Protein AF-A0A7G6SSB7-F1 (afdb_monomer_lite)

pLDDT: mean 79.82, std 16.62, range [35.84, 96.5]

Secondary structure (DSSP, 8-state):
-----------S---BHHHHHHHHHHHHHHHHTT----HHHHHHHHHHHHTSB--SHHHHHHHHHHHHHHHHHHTS-TT-HHHHHHHHHHHHHHHHHHHHHHHHH---HHHHHTSS-S--

Organism: NCBI:txid28104

Structure (mmCIF, N/CA/C/O backbone):
data_AF-A0A7G6SSB7-F1
#
_entry.id   AF-A0A7G6SSB7-F1
#
loop_
_atom_site.group_PDB
_atom_site.id
_atom_site.type_symbol
_atom_site.label_atom_id
_atom_site.label_alt_id
_atom_site.label_comp_id
_atom_site.label_asym_id
_atom_site.label_entity_id
_atom_site.label_seq_id
_atom_site.pdbx_PDB_ins_code
_atom_site.Cartn_x
_atom_site.Cartn_y
_atom_site.Cartn_z
_atom_site.occupancy
_atom_site.B_iso_or_equiv
_atom_site.auth_seq_id
_atom_site.auth_comp_id
_atom_site.auth_asym_id
_atom_site.auth_atom_id
_atom_site.pdbx_PDB_model_num
ATOM 1 N N . MET A 1 1 ? -39.109 -16.953 -23.449 1.00 41.75 1 MET A N 1
ATOM 2 C CA . MET A 1 1 ? -37.658 -17.078 -23.688 1.00 41.75 1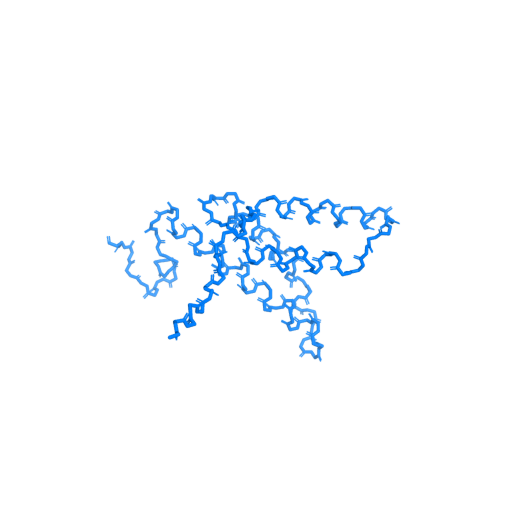 MET A CA 1
ATOM 3 C C . MET A 1 1 ? -36.981 -16.219 -22.644 1.00 41.75 1 MET A C 1
ATOM 5 O O . MET A 1 1 ? -37.026 -15.004 -22.761 1.00 41.75 1 MET A O 1
ATOM 9 N N . ASN A 1 2 ? -36.515 -16.849 -21.566 1.00 35.84 2 ASN A N 1
ATOM 10 C CA . ASN A 1 2 ? -35.733 -16.191 -20.526 1.00 35.84 2 ASN A CA 1
ATOM 11 C C . ASN A 1 2 ? -34.279 -16.209 -20.991 1.00 35.84 2 ASN A C 1
ATOM 13 O O . ASN A 1 2 ? -33.653 -17.264 -20.952 1.00 35.84 2 ASN A O 1
ATOM 17 N N . ASP A 1 3 ? -33.771 -15.068 -21.448 1.00 41.34 3 ASP A N 1
ATOM 18 C CA . ASP A 1 3 ? -32.330 -14.836 -21.488 1.00 41.34 3 ASP A CA 1
ATOM 19 C C . ASP A 1 3 ? -31.897 -14.517 -20.057 1.00 41.34 3 ASP A C 1
ATOM 21 O O . ASP A 1 3 ? -31.923 -13.374 -19.594 1.00 41.34 3 ASP A O 1
ATOM 25 N N . GLU A 1 4 ? -31.565 -15.573 -19.317 1.00 43.53 4 GLU A N 1
ATOM 26 C CA . GLU A 1 4 ? -30.730 -15.458 -18.133 1.00 43.53 4 GLU A CA 1
ATOM 27 C C . GLU A 1 4 ? -29.375 -14.919 -18.592 1.00 43.53 4 GLU A C 1
ATOM 29 O O . GLU A 1 4 ? -28.487 -15.660 -19.009 1.00 43.53 4 GLU A O 1
ATOM 34 N N . LEU A 1 5 ? -29.240 -13.593 -18.526 1.00 41.81 5 LEU A N 1
ATOM 35 C CA . LEU A 1 5 ? -27.965 -12.897 -18.444 1.00 41.81 5 LEU A CA 1
ATOM 36 C C . LEU A 1 5 ? -27.127 -13.607 -17.380 1.00 41.81 5 LEU A C 1
ATOM 38 O O . LEU A 1 5 ? -27.313 -13.393 -16.179 1.00 41.81 5 LEU A O 1
ATOM 42 N N . GLN A 1 6 ? -26.235 -14.482 -17.843 1.00 41.50 6 GLN A N 1
ATOM 43 C CA . GLN A 1 6 ? -25.199 -15.110 -17.046 1.00 41.50 6 GLN A CA 1
ATOM 44 C C . GLN A 1 6 ? -24.429 -13.992 -16.352 1.00 41.50 6 GLN A C 1
ATOM 46 O O . GLN A 1 6 ? -23.582 -13.321 -16.942 1.00 41.50 6 GLN A O 1
ATOM 51 N N . ARG A 1 7 ? -24.765 -13.762 -15.080 1.00 41.78 7 ARG A N 1
ATOM 52 C CA . ARG A 1 7 ? -23.935 -12.969 -14.184 1.00 41.78 7 ARG A CA 1
ATOM 53 C C . ARG A 1 7 ? -22.563 -13.638 -14.201 1.00 41.78 7 ARG A C 1
ATOM 55 O O . ARG A 1 7 ? -22.509 -14.837 -13.912 1.00 41.78 7 ARG A O 1
ATOM 62 N N . PRO A 1 8 ? -21.473 -12.927 -14.528 1.00 37.28 8 PRO A N 1
ATOM 63 C CA . PRO A 1 8 ? -20.150 -13.485 -14.332 1.00 37.28 8 PRO A CA 1
ATOM 64 C C . PRO A 1 8 ? -20.050 -13.867 -12.856 1.00 37.28 8 PRO A C 1
ATOM 66 O O . PRO A 1 8 ? -20.210 -13.029 -11.968 1.00 37.28 8 PRO A O 1
ATOM 69 N N . THR A 1 9 ? -19.886 -15.161 -12.595 1.00 41.22 9 THR A N 1
ATOM 70 C CA . THR A 1 9 ? -19.662 -15.700 -11.260 1.00 41.22 9 THR A CA 1
ATOM 71 C C . THR A 1 9 ? -18.380 -15.076 -10.728 1.00 41.22 9 THR A C 1
ATOM 73 O O . THR A 1 9 ? -17.276 -15.474 -11.101 1.00 41.22 9 THR A O 1
ATOM 76 N N . ALA A 1 10 ? -18.539 -14.053 -9.892 1.00 48.16 10 ALA A N 1
ATOM 77 C CA . ALA A 1 10 ? -17.491 -13.437 -9.102 1.00 48.16 10 ALA A CA 1
ATOM 78 C C . ALA A 1 10 ? -16.955 -14.472 -8.102 1.00 48.16 10 ALA A C 1
ATOM 80 O O . ALA A 1 10 ? -17.435 -14.576 -6.980 1.00 48.16 10 ALA A O 1
ATOM 81 N N . SER A 1 11 ? -16.020 -15.300 -8.559 1.00 39.69 11 SER A N 1
ATOM 82 C CA . SER A 1 11 ? -15.230 -16.224 -7.741 1.00 39.69 11 SER A CA 1
ATOM 83 C C . SER A 1 11 ? -14.039 -16.757 -8.550 1.00 39.69 11 SER A C 1
ATOM 85 O O . SER A 1 11 ? -13.742 -17.949 -8.543 1.00 39.69 11 SER A O 1
ATOM 87 N N . GLY A 1 12 ? -13.349 -15.888 -9.290 1.00 47.84 12 GLY A N 1
ATOM 88 C CA . GLY A 1 12 ? -11.929 -16.143 -9.513 1.00 47.84 12 GLY A CA 1
ATOM 89 C C . GLY A 1 12 ? -11.257 -15.881 -8.173 1.00 47.84 12 GLY A C 1
ATOM 90 O O . GLY A 1 12 ? -11.376 -14.759 -7.687 1.00 47.84 12 GLY A O 1
ATOM 91 N N . ASP A 1 13 ? -10.663 -16.898 -7.544 1.00 55.66 13 ASP A N 1
ATOM 92 C CA . ASP A 1 13 ? -10.024 -16.771 -6.229 1.00 55.66 13 ASP A CA 1
ATOM 93 C C . ASP A 1 13 ? -9.100 -15.549 -6.206 1.00 55.66 13 ASP A C 1
ATOM 95 O O . ASP A 1 13 ? -8.006 -15.550 -6.780 1.00 55.66 13 ASP A O 1
ATOM 99 N N . LEU A 1 14 ? -9.562 -14.469 -5.569 1.00 68.19 14 LEU A N 1
ATOM 100 C CA . LEU A 1 14 ? -8.779 -13.251 -5.443 1.00 68.19 14 LEU A CA 1
ATOM 101 C C . LEU A 1 14 ? -7.565 -13.580 -4.580 1.00 68.19 14 LEU A C 1
ATOM 103 O O . LEU A 1 14 ? -7.677 -13.885 -3.389 1.00 68.19 14 LEU A O 1
ATOM 107 N N . ARG A 1 15 ? -6.390 -13.536 -5.209 1.00 87.31 15 ARG A N 1
ATOM 108 C CA . ARG A 1 15 ? -5.112 -13.823 -4.562 1.00 87.31 15 ARG A CA 1
ATOM 109 C C . ARG A 1 15 ? -4.886 -12.865 -3.392 1.00 87.31 15 ARG A C 1
ATOM 111 O O . ARG A 1 15 ? -5.323 -11.716 -3.425 1.00 87.31 15 ARG A O 1
ATOM 118 N N . ARG A 1 16 ? -4.178 -13.331 -2.362 1.00 88.94 16 ARG A N 1
ATOM 119 C CA . ARG A 1 16 ? -3.764 -12.487 -1.230 1.00 88.94 16 ARG A CA 1
ATOM 120 C C . ARG A 1 16 ? -2.703 -11.485 -1.666 1.00 88.94 16 ARG A C 1
ATOM 122 O O . ARG A 1 16 ? -1.771 -11.866 -2.378 1.00 88.94 16 ARG A O 1
ATOM 129 N N . ALA A 1 17 ? -2.802 -10.252 -1.174 1.00 89.94 17 ALA A N 1
ATOM 130 C CA . ALA A 1 17 ? -1.837 -9.189 -1.452 1.00 89.94 17 ALA A CA 1
ATOM 131 C C . ALA A 1 17 ? -0.396 -9.606 -1.139 1.00 89.94 17 ALA A C 1
ATOM 133 O O . ALA A 1 17 ? 0.513 -9.400 -1.939 1.00 89.94 17 ALA A O 1
ATOM 134 N N . THR A 1 18 ? -0.202 -10.269 -0.000 1.00 91.50 18 THR A N 1
ATOM 135 C CA . THR A 1 18 ? 1.090 -10.823 0.430 1.00 91.50 18 THR A CA 1
ATOM 136 C C . THR A 1 18 ? 1.729 -11.754 -0.600 1.00 91.50 18 THR A C 1
ATOM 138 O O . THR A 1 18 ? 2.910 -11.602 -0.905 1.00 91.50 18 THR A O 1
ATOM 141 N N . SER A 1 19 ? 0.960 -12.682 -1.175 1.00 91.56 19 SER A N 1
ATOM 142 C CA . SER A 1 19 ? 1.455 -13.612 -2.199 1.00 91.56 19 SER A CA 1
ATOM 143 C C . SER A 1 19 ? 1.889 -12.872 -3.466 1.00 91.56 19 SER A C 1
ATOM 145 O O . SER A 1 19 ? 2.978 -13.120 -3.981 1.00 91.56 19 SER A O 1
ATOM 147 N N . VAL A 1 20 ? 1.074 -11.924 -3.936 1.00 91.44 20 VAL A N 1
ATOM 148 C CA . VAL A 1 20 ? 1.389 -11.145 -5.142 1.00 91.44 20 VAL A CA 1
ATOM 149 C C . VAL A 1 20 ? 2.616 -10.255 -4.915 1.00 91.44 20 VAL A C 1
ATOM 151 O O . VAL A 1 20 ? 3.504 -10.191 -5.763 1.00 91.44 20 VAL A O 1
ATOM 154 N N . ALA A 1 21 ? 2.721 -9.618 -3.747 1.00 90.06 21 ALA A N 1
ATOM 155 C CA . ALA A 1 21 ? 3.865 -8.781 -3.399 1.00 90.06 21 ALA A CA 1
ATOM 156 C C . ALA A 1 21 ? 5.171 -9.584 -3.288 1.00 90.06 21 ALA A C 1
ATOM 158 O O . ALA A 1 21 ? 6.223 -9.096 -3.697 1.00 90.06 21 ALA A O 1
ATOM 159 N N . GLN A 1 22 ? 5.124 -10.821 -2.785 1.00 91.56 22 GLN A N 1
ATOM 160 C CA . GLN A 1 22 ? 6.290 -11.710 -2.750 1.00 91.56 22 GLN A CA 1
ATOM 161 C C . GLN A 1 22 ? 6.748 -12.117 -4.154 1.00 91.56 22 GLN A C 1
ATOM 163 O O . GLN A 1 22 ? 7.948 -12.095 -4.436 1.00 91.56 22 GLN A O 1
ATOM 168 N N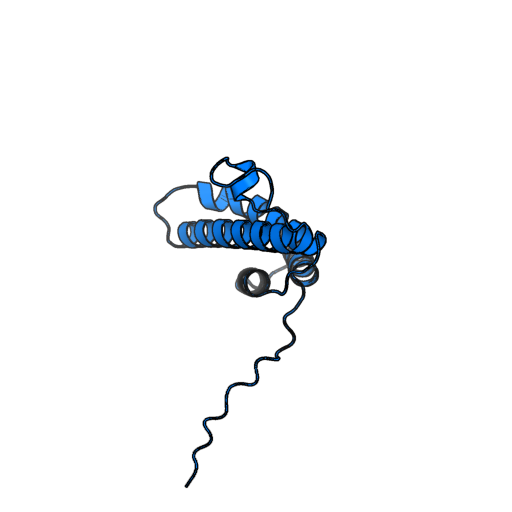 . GLU A 1 23 ? 5.815 -12.444 -5.051 1.00 90.56 23 GLU A N 1
ATOM 169 C CA . GLU A 1 23 ? 6.136 -12.716 -6.458 1.00 90.56 23 GLU A CA 1
ATOM 170 C C . GLU A 1 23 ? 6.763 -11.504 -7.135 1.00 90.56 23 GLU A C 1
ATOM 172 O O . GLU A 1 23 ? 7.792 -11.621 -7.798 1.00 90.56 23 GLU A O 1
ATOM 177 N N . MET A 1 24 ? 6.193 -10.324 -6.906 1.00 87.62 24 MET A N 1
ATOM 178 C CA . MET A 1 24 ? 6.726 -9.075 -7.429 1.00 87.62 24 MET A CA 1
ATOM 179 C C . MET A 1 24 ? 8.124 -8.775 -6.878 1.00 87.62 24 MET A C 1
ATOM 181 O O . MET A 1 24 ? 9.020 -8.447 -7.651 1.00 87.62 24 MET A O 1
ATOM 185 N N . ALA A 1 25 ? 8.360 -8.963 -5.577 1.00 87.31 25 ALA A N 1
ATOM 186 C CA . ALA A 1 25 ? 9.686 -8.816 -4.980 1.00 87.31 25 ALA A CA 1
ATOM 187 C C . ALA A 1 25 ? 10.704 -9.791 -5.597 1.00 87.31 25 ALA A C 1
ATOM 189 O O . ALA A 1 25 ? 11.846 -9.412 -5.864 1.00 87.31 25 ALA A O 1
ATOM 190 N N . SER A 1 26 ? 10.284 -11.029 -5.870 1.00 86.50 26 SER A N 1
ATOM 191 C CA . SER A 1 26 ? 11.106 -12.028 -6.558 1.00 86.50 26 SER A CA 1
ATOM 192 C C . SER A 1 26 ? 11.446 -11.593 -7.987 1.00 86.50 26 SER A C 1
ATOM 194 O O . SER A 1 26 ? 12.616 -11.599 -8.371 1.00 86.50 26 SER A O 1
ATOM 196 N N . ALA A 1 27 ? 10.455 -11.127 -8.752 1.00 85.44 27 ALA A N 1
ATOM 197 C CA . ALA A 1 27 ? 10.643 -10.642 -10.117 1.00 85.44 27 ALA A CA 1
ATOM 198 C C . ALA A 1 27 ? 11.579 -9.422 -10.176 1.00 85.44 27 ALA A C 1
ATOM 200 O O . ALA A 1 27 ? 12.506 -9.393 -10.986 1.00 85.44 27 ALA A O 1
ATOM 201 N N . VAL A 1 28 ? 11.405 -8.447 -9.276 1.00 83.44 28 VAL A N 1
ATOM 202 C CA . VAL A 1 28 ? 12.299 -7.282 -9.163 1.00 83.44 28 VAL A CA 1
ATOM 203 C C . VAL A 1 28 ? 13.727 -7.720 -8.834 1.00 83.44 28 VAL A C 1
ATOM 205 O O . VAL A 1 28 ? 14.679 -7.246 -9.456 1.00 83.44 28 VAL A O 1
ATOM 208 N N . ARG A 1 29 ? 13.895 -8.665 -7.900 1.00 83.38 29 ARG A N 1
ATOM 209 C CA . ARG A 1 29 ? 15.215 -9.195 -7.538 1.00 83.38 29 ARG A CA 1
ATOM 210 C C . ARG A 1 29 ? 15.884 -9.900 -8.716 1.00 83.38 29 ARG A C 1
ATOM 212 O O . ARG A 1 29 ? 17.061 -9.656 -8.960 1.00 83.38 29 ARG A O 1
ATOM 219 N N . LEU A 1 30 ? 15.157 -10.724 -9.465 1.00 82.62 30 LEU A N 1
ATOM 220 C CA . LEU A 1 30 ? 15.686 -11.382 -10.663 1.00 82.62 30 LEU A CA 1
ATOM 221 C C . LEU A 1 30 ? 16.128 -10.362 -11.719 1.00 82.62 30 LEU A C 1
ATOM 223 O O . LEU A 1 30 ? 17.230 -10.485 -12.251 1.00 82.62 30 LEU A O 1
ATOM 227 N N . ASN A 1 31 ? 15.329 -9.318 -11.952 1.00 77.88 31 ASN A N 1
ATOM 228 C CA . ASN A 1 31 ? 15.698 -8.239 -12.867 1.00 77.88 31 ASN A CA 1
ATOM 229 C C . ASN A 1 31 ? 16.984 -7.520 -12.422 1.00 77.88 31 ASN A C 1
ATOM 231 O O . ASN A 1 31 ? 17.881 -7.285 -13.226 1.00 77.88 31 ASN A O 1
ATOM 235 N N . SER A 1 32 ? 17.127 -7.241 -11.119 1.00 78.56 32 SER A N 1
ATOM 236 C CA . SER A 1 32 ? 18.337 -6.607 -10.568 1.00 78.56 32 SER A CA 1
ATOM 237 C C . SER A 1 32 ? 19.607 -7.453 -10.728 1.00 78.56 32 SER A C 1
ATOM 239 O O . SER A 1 32 ? 20.711 -6.917 -10.736 1.00 78.56 32 SER A O 1
ATOM 241 N N . LEU A 1 33 ? 19.452 -8.771 -10.886 1.00 84.06 33 LEU A N 1
ATOM 242 C CA . LEU A 1 33 ? 20.539 -9.717 -11.139 1.00 84.06 33 LEU A CA 1
ATOM 243 C C . LEU A 1 33 ? 20.840 -9.887 -12.640 1.00 84.06 33 LEU A C 1
ATOM 245 O O . LEU A 1 33 ? 21.647 -10.738 -13.005 1.00 84.06 33 LEU A O 1
ATOM 249 N N . GLY A 1 34 ? 20.198 -9.103 -13.514 1.00 74.88 34 GLY A N 1
ATOM 250 C CA . GLY A 1 34 ? 20.388 -9.164 -14.963 1.00 74.88 34 GLY A CA 1
ATOM 251 C C . GLY A 1 34 ? 19.639 -10.309 -15.648 1.00 74.88 34 GLY A C 1
ATOM 252 O O . GLY A 1 34 ? 19.885 -10.576 -16.824 1.00 74.88 34 GLY A O 1
ATOM 253 N N . ALA A 1 35 ? 18.730 -10.995 -14.945 1.00 76.75 35 ALA A N 1
ATOM 254 C CA . ALA A 1 35 ? 17.869 -11.986 -15.575 1.00 76.75 35 ALA A CA 1
ATOM 255 C C . ALA A 1 35 ? 16.781 -11.277 -16.403 1.00 76.75 35 ALA A C 1
ATOM 257 O O . ALA A 1 35 ? 16.164 -10.328 -15.907 1.00 76.75 35 ALA A O 1
ATOM 258 N N . PRO A 1 36 ? 16.499 -11.729 -17.639 1.00 66.88 36 PRO A N 1
ATOM 259 C CA . PRO A 1 36 ? 15.472 -11.121 -18.468 1.00 66.88 36 PRO A CA 1
ATOM 260 C C . PRO A 1 36 ? 14.108 -11.310 -17.804 1.00 66.88 36 PRO A C 1
ATOM 262 O O . PRO A 1 36 ? 13.566 -12.414 -17.745 1.00 66.88 36 PRO A O 1
ATOM 265 N N . THR A 1 37 ? 13.543 -10.218 -17.305 1.00 62.81 37 THR A N 1
ATOM 266 C CA . THR A 1 37 ? 12.136 -10.166 -16.919 1.00 62.81 37 THR A CA 1
ATOM 267 C C . THR A 1 37 ? 11.335 -9.665 -18.112 1.00 62.81 37 THR A C 1
ATOM 269 O O . THR A 1 37 ? 11.727 -8.713 -18.785 1.00 62.81 37 THR A O 1
ATOM 272 N N . GLN A 1 38 ? 10.218 -10.328 -18.421 1.00 66.25 38 GLN A N 1
ATOM 273 C CA . GLN A 1 38 ? 9.293 -9.813 -19.432 1.00 66.25 38 GLN A CA 1
ATOM 274 C C . GLN A 1 38 ? 8.765 -8.462 -18.928 1.00 66.25 38 GLN A C 1
ATOM 276 O O . GLN A 1 38 ? 8.188 -8.419 -17.843 1.00 66.25 38 GLN A O 1
ATOM 281 N N . GLY A 1 39 ? 8.974 -7.376 -19.682 1.00 62.09 39 GLY A N 1
ATOM 282 C CA . GLY A 1 39 ? 8.661 -6.006 -19.238 1.00 62.09 39 GLY A CA 1
ATOM 283 C C . GLY A 1 39 ? 7.224 -5.831 -18.727 1.00 62.09 39 GLY A C 1
ATOM 284 O O . GLY A 1 39 ? 7.001 -5.172 -17.715 1.00 62.09 39 GLY A O 1
ATOM 285 N N . ASP A 1 40 ? 6.265 -6.535 -19.332 1.00 76.69 40 ASP A N 1
ATOM 286 C CA . ASP A 1 40 ? 4.847 -6.483 -18.948 1.00 76.69 40 ASP A CA 1
ATOM 287 C C . ASP A 1 40 ? 4.512 -7.284 -17.677 1.00 76.69 40 ASP A C 1
ATOM 289 O O . ASP A 1 40 ? 3.409 -7.176 -17.139 1.00 76.69 40 ASP A O 1
ATOM 293 N N . HIS A 1 41 ? 5.421 -8.133 -17.189 1.00 81.56 41 HIS A N 1
ATOM 294 C CA . HIS A 1 41 ? 5.150 -9.024 -16.061 1.00 81.56 41 HIS A CA 1
ATOM 295 C C . HIS A 1 41 ? 5.019 -8.262 -14.740 1.00 81.56 41 HIS A C 1
ATOM 297 O O . HIS A 1 41 ? 4.081 -8.508 -13.984 1.00 81.56 41 HIS A O 1
ATOM 303 N N . LEU A 1 42 ? 5.910 -7.297 -14.488 1.00 80.94 42 LEU A N 1
ATOM 304 C CA . LEU A 1 42 ? 5.841 -6.459 -13.287 1.00 80.94 42 LEU A CA 1
ATOM 305 C C . LEU A 1 42 ? 4.568 -5.610 -13.269 1.00 80.94 42 LEU A C 1
ATOM 307 O O . LEU A 1 42 ? 3.928 -5.496 -12.227 1.00 80.94 42 LEU A O 1
ATOM 311 N 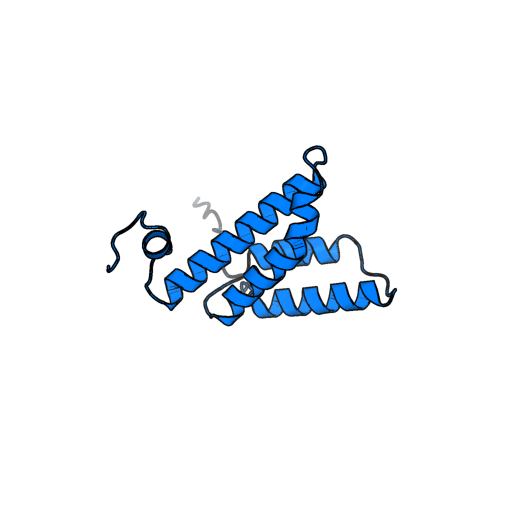N . LEU A 1 43 ? 4.151 -5.090 -14.427 1.00 82.56 43 LEU A N 1
ATOM 312 C CA . LEU A 1 43 ? 2.904 -4.339 -14.547 1.00 82.56 43 LEU A CA 1
ATOM 313 C C . LEU A 1 43 ? 1.683 -5.223 -14.254 1.00 82.56 43 LEU A C 1
ATOM 315 O O . LEU A 1 43 ? 0.799 -4.823 -13.502 1.00 82.56 43 LEU A O 1
ATOM 319 N N . LYS A 1 44 ? 1.651 -6.457 -14.776 1.00 87.06 44 LYS A N 1
ATOM 320 C CA . LYS A 1 44 ? 0.586 -7.429 -14.468 1.00 87.06 44 LYS A CA 1
ATOM 321 C C . LYS A 1 44 ? 0.533 -7.776 -12.980 1.00 87.06 44 LYS A C 1
ATOM 323 O O . LYS A 1 44 ? -0.559 -7.876 -12.425 1.00 87.06 44 LYS A O 1
ATOM 328 N N . LEU A 1 45 ? 1.687 -7.939 -12.331 1.00 88.88 45 LEU A N 1
ATOM 329 C CA . LEU A 1 45 ? 1.756 -8.183 -10.889 1.00 88.88 45 LEU A CA 1
ATOM 330 C C . LEU A 1 45 ? 1.280 -6.972 -10.083 1.00 88.88 45 LEU A C 1
ATOM 332 O O . LEU A 1 45 ? 0.551 -7.154 -9.115 1.00 88.88 45 LEU A O 1
ATOM 336 N N . LEU A 1 46 ? 1.609 -5.750 -10.508 1.00 87.31 46 LEU A N 1
ATOM 337 C CA . LEU A 1 46 ? 1.122 -4.529 -9.868 1.00 87.31 46 LEU A CA 1
ATOM 338 C C . LEU A 1 46 ? -0.404 -4.397 -9.977 1.00 87.31 46 LEU A C 1
ATOM 340 O O . LEU A 1 46 ? -1.071 -4.173 -8.969 1.00 87.31 46 LEU A O 1
ATOM 344 N N . VAL A 1 47 ? -0.976 -4.621 -11.164 1.00 89.06 47 VAL A N 1
ATOM 345 C CA . VAL A 1 47 ? -2.438 -4.643 -11.362 1.00 89.06 47 VAL A CA 1
ATOM 346 C C . VAL A 1 47 ? -3.084 -5.740 -10.512 1.00 89.06 47 VAL A C 1
ATOM 348 O O . VAL A 1 47 ? -4.091 -5.504 -9.844 1.00 89.06 47 VAL A O 1
ATOM 351 N N . SER A 1 48 ? -2.479 -6.931 -10.475 1.00 90.12 48 SER A N 1
ATOM 352 C CA . SER A 1 48 ? -2.955 -8.031 -9.634 1.00 90.12 48 SER A CA 1
ATOM 353 C C . SER A 1 48 ? -2.868 -7.708 -8.142 1.00 90.12 48 SER A C 1
ATOM 355 O O . SER A 1 48 ? -3.693 -8.208 -7.382 1.00 90.12 48 SER A O 1
ATOM 357 N N . LEU A 1 49 ? -1.882 -6.917 -7.712 1.00 91.81 49 LEU A N 1
ATOM 358 C CA . LEU A 1 49 ? -1.735 -6.497 -6.324 1.00 91.81 49 LEU A CA 1
ATOM 359 C C . LEU A 1 49 ? -2.830 -5.494 -5.960 1.00 91.81 49 LEU A C 1
ATOM 361 O O . LEU A 1 49 ? -3.478 -5.661 -4.933 1.00 91.81 49 LEU A O 1
ATOM 365 N N . ILE A 1 50 ? -3.096 -4.507 -6.816 1.00 89.88 50 ILE A N 1
ATOM 366 C CA . ILE A 1 50 ? -4.169 -3.524 -6.600 1.00 89.88 50 ILE A CA 1
ATOM 367 C C . ILE A 1 50 ? -5.530 -4.227 -6.456 1.00 89.88 50 ILE A C 1
ATOM 369 O O . ILE A 1 50 ? -6.296 -3.908 -5.549 1.00 89.88 50 ILE A O 1
ATOM 373 N N . GLY A 1 51 ? -5.795 -5.243 -7.285 1.00 89.06 51 GLY A N 1
ATOM 374 C CA . GLY A 1 51 ? -7.021 -6.049 -7.228 1.00 89.06 51 GLY A CA 1
ATOM 375 C C . GLY A 1 51 ? -7.036 -7.174 -6.183 1.00 89.06 51 GLY A C 1
ATOM 376 O O . GLY A 1 51 ? -7.975 -7.965 -6.164 1.00 89.06 51 GLY A O 1
ATOM 377 N N . SER A 1 52 ? -6.003 -7.308 -5.348 1.00 91.50 52 SER A N 1
ATOM 378 C CA . SER A 1 52 ? -5.862 -8.448 -4.432 1.00 91.50 52 SER A CA 1
ATOM 379 C C . SER A 1 52 ? -6.727 -8.329 -3.173 1.00 91.50 52 SER A C 1
ATOM 381 O O . SER A 1 52 ? -7.065 -7.234 -2.715 1.00 91.50 52 SER A O 1
ATOM 383 N N . ARG A 1 53 ? -7.051 -9.479 -2.570 1.00 89.31 53 ARG A N 1
ATOM 384 C CA . ARG A 1 53 ? -7.760 -9.561 -1.286 1.00 89.31 53 ARG A CA 1
ATOM 385 C C . ARG A 1 53 ? -6.841 -9.115 -0.146 1.00 89.31 53 ARG A C 1
ATOM 387 O O . ARG A 1 53 ? -5.683 -9.540 -0.083 1.00 89.31 53 ARG A O 1
ATOM 394 N N . SER A 1 54 ? -7.380 -8.326 0.783 1.00 88.56 54 SER A N 1
ATOM 395 C CA . SER A 1 54 ? -6.647 -7.792 1.931 1.00 88.56 54 SER A CA 1
ATOM 396 C C . SER A 1 54 ? -7.466 -7.873 3.211 1.00 88.56 54 SER A C 1
ATOM 398 O O . SER A 1 54 ? -8.512 -7.252 3.348 1.00 88.56 54 SER A O 1
ATOM 400 N N . GLU A 1 55 ? -7.007 -8.693 4.149 1.00 90.25 55 GLU A N 1
ATOM 401 C CA . GLU A 1 55 ? -7.747 -8.936 5.400 1.00 90.25 55 GLU A CA 1
ATOM 402 C C . GLU A 1 55 ? -6.827 -9.120 6.598 1.00 90.25 55 GLU A C 1
ATOM 404 O O . GLU A 1 55 ? -7.281 -9.372 7.709 1.00 90.25 55 GLU A O 1
ATOM 409 N N . THR A 1 56 ? -5.516 -9.073 6.371 1.00 92.81 56 THR A N 1
ATOM 410 C CA . THR A 1 56 ? -4.531 -9.225 7.436 1.00 92.81 56 THR A CA 1
ATOM 411 C C . THR A 1 56 ? -3.596 -8.031 7.485 1.00 92.81 56 THR A C 1
ATOM 413 O O . THR A 1 56 ? -3.374 -7.381 6.458 1.00 92.81 56 THR A O 1
ATOM 416 N N . PRO A 1 57 ? -2.963 -7.784 8.645 1.00 93.69 57 PRO A N 1
ATOM 417 C CA . PRO A 1 57 ? -1.938 -6.751 8.755 1.00 93.69 57 PRO A CA 1
ATOM 418 C C . PRO A 1 57 ? -0.782 -6.965 7.768 1.00 93.69 57 PRO A C 1
ATOM 420 O O . PRO A 1 57 ? -0.176 -6.006 7.303 1.00 93.69 57 PRO A O 1
ATOM 423 N N . ALA A 1 58 ? -0.499 -8.220 7.403 1.00 92.44 58 ALA A N 1
ATOM 424 C CA . ALA A 1 58 ? 0.521 -8.548 6.415 1.00 92.44 58 ALA A CA 1
ATOM 425 C C . ALA A 1 58 ? 0.148 -8.072 4.998 1.00 92.44 58 ALA A C 1
ATOM 427 O O . ALA A 1 58 ? 1.028 -7.650 4.253 1.00 92.44 58 ALA A O 1
ATOM 428 N N . ASP A 1 59 ? -1.138 -8.091 4.629 1.00 92.62 59 ASP A N 1
ATOM 429 C CA . ASP A 1 59 ? -1.600 -7.566 3.336 1.00 92.62 59 ASP A CA 1
ATOM 430 C C . ASP A 1 59 ? -1.494 -6.039 3.294 1.00 92.62 59 ASP A C 1
ATOM 432 O O . ASP A 1 59 ? -0.998 -5.485 2.316 1.00 92.62 59 ASP A O 1
ATOM 436 N N . ALA A 1 60 ? -1.866 -5.365 4.387 1.00 93.88 60 ALA A N 1
ATOM 437 C CA . ALA A 1 60 ? -1.661 -3.925 4.526 1.00 93.88 60 ALA A CA 1
ATOM 438 C C . ALA A 1 60 ? -0.171 -3.558 4.418 1.00 93.88 60 ALA A C 1
ATOM 440 O O . ALA A 1 60 ? 0.197 -2.630 3.701 1.00 93.88 60 ALA 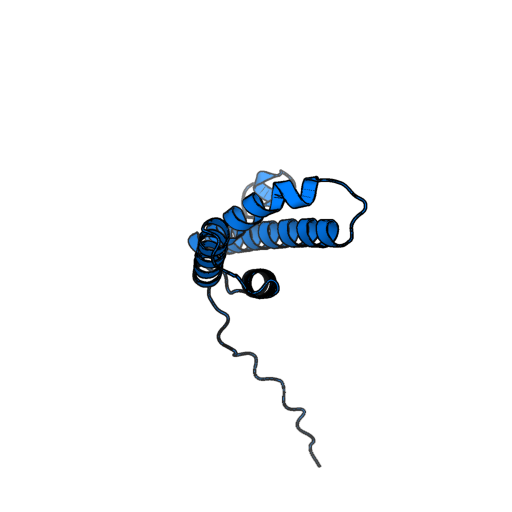A O 1
ATOM 441 N N . LEU A 1 61 ? 0.707 -4.329 5.067 1.00 94.44 61 LEU A N 1
ATOM 442 C CA . LEU A 1 61 ? 2.152 -4.136 4.957 1.00 94.44 61 LEU A CA 1
ATOM 443 C C . LEU A 1 61 ? 2.654 -4.345 3.521 1.00 94.44 61 LEU A C 1
ATOM 445 O O . LEU A 1 61 ? 3.516 -3.596 3.066 1.00 94.44 61 LEU A O 1
ATOM 449 N N . ALA A 1 62 ? 2.120 -5.335 2.801 1.00 93.56 62 ALA A N 1
ATOM 450 C CA . ALA A 1 62 ? 2.474 -5.597 1.409 1.00 93.56 62 ALA A CA 1
ATOM 451 C C . ALA A 1 62 ? 2.132 -4.407 0.495 1.00 93.56 62 ALA A C 1
ATOM 453 O O . ALA A 1 62 ? 2.958 -4.007 -0.334 1.00 93.56 62 ALA A O 1
ATOM 454 N N . PHE A 1 63 ? 0.958 -3.799 0.682 1.00 95.31 63 PHE A N 1
ATOM 455 C CA . PHE A 1 63 ? 0.572 -2.583 -0.031 1.00 95.31 63 PHE A CA 1
ATOM 456 C C . PHE A 1 63 ? 1.473 -1.398 0.320 1.00 95.31 63 PHE A C 1
ATOM 458 O O . PHE A 1 63 ? 2.051 -0.792 -0.583 1.00 95.31 63 PHE A O 1
ATOM 465 N N . ALA A 1 64 ? 1.675 -1.122 1.611 1.00 95.12 64 ALA A N 1
ATOM 466 C CA . ALA A 1 64 ? 2.500 -0.010 2.078 1.00 95.12 64 ALA A CA 1
ATOM 467 C C . ALA A 1 64 ? 3.958 -0.112 1.600 1.00 95.12 64 ALA A C 1
ATOM 469 O O . ALA A 1 64 ? 4.543 0.870 1.138 1.00 95.12 64 ALA A O 1
ATOM 470 N N . ALA A 1 65 ? 4.553 -1.307 1.680 1.00 94.06 65 ALA A N 1
ATOM 471 C CA . ALA A 1 65 ? 5.914 -1.554 1.215 1.00 94.06 65 ALA A CA 1
ATOM 472 C C . ALA A 1 65 ? 6.039 -1.324 -0.297 1.00 94.06 65 ALA A C 1
ATOM 474 O O . ALA A 1 65 ?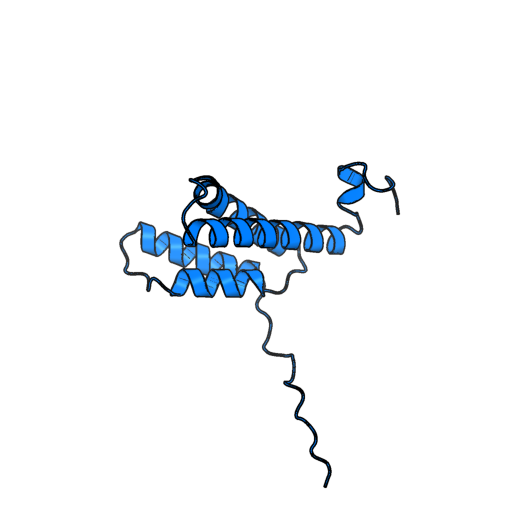 6.989 -0.683 -0.742 1.00 94.06 65 ALA A O 1
ATOM 475 N N . THR A 1 66 ? 5.054 -1.783 -1.074 1.00 91.81 66 THR A N 1
ATOM 476 C CA . THR A 1 66 ? 5.027 -1.565 -2.525 1.00 91.81 66 THR A CA 1
ATOM 477 C C . THR A 1 66 ? 4.865 -0.086 -2.868 1.00 91.81 66 THR A C 1
ATOM 479 O O . THR A 1 66 ? 5.624 0.436 -3.683 1.00 91.81 66 THR A O 1
ATOM 482 N N . ALA A 1 67 ? 3.932 0.611 -2.214 1.00 92.44 67 ALA A N 1
ATOM 483 C CA . ALA A 1 67 ? 3.722 2.045 -2.403 1.00 92.44 67 ALA A CA 1
ATOM 484 C C . ALA A 1 67 ? 5.014 2.827 -2.138 1.00 92.44 67 ALA A C 1
ATOM 486 O O . ALA A 1 67 ? 5.424 3.657 -2.946 1.00 92.44 67 ALA A O 1
ATOM 487 N N . ARG A 1 68 ? 5.718 2.495 -1.048 1.00 91.38 68 ARG A N 1
ATOM 488 C CA . ARG A 1 68 ? 7.009 3.101 -0.706 1.00 91.38 68 ARG A CA 1
ATOM 489 C C . ARG A 1 68 ? 8.064 2.896 -1.796 1.00 91.38 68 ARG A C 1
ATOM 491 O O . ARG A 1 68 ? 8.847 3.809 -2.042 1.00 91.38 68 ARG A O 1
ATOM 498 N N . THR A 1 69 ? 8.106 1.729 -2.437 1.00 87.75 69 THR A N 1
ATOM 499 C CA . THR A 1 69 ? 9.034 1.458 -3.547 1.00 87.75 69 THR A CA 1
ATOM 500 C C . THR A 1 69 ? 8.700 2.268 -4.798 1.00 87.75 69 THR A C 1
ATOM 502 O O . THR A 1 69 ? 9.615 2.694 -5.497 1.00 87.75 69 THR A O 1
ATOM 505 N N . LEU A 1 70 ? 7.416 2.502 -5.079 1.00 83.88 70 LEU A N 1
ATOM 506 C CA . LEU A 1 70 ? 6.968 3.280 -6.239 1.00 83.88 70 LEU A CA 1
ATOM 507 C C . LEU A 1 70 ? 7.063 4.798 -6.023 1.00 83.88 70 LEU A C 1
ATOM 509 O O . LEU A 1 70 ? 7.132 5.551 -6.991 1.00 83.88 70 LEU A O 1
ATOM 513 N N . LEU A 1 71 ? 7.115 5.249 -4.769 1.00 83.56 71 LEU A N 1
ATOM 514 C CA . LEU A 1 71 ? 7.098 6.663 -4.398 1.00 83.56 71 LEU A CA 1
ATOM 515 C C . LEU A 1 71 ? 8.173 7.520 -5.107 1.00 83.56 71 LEU A C 1
ATOM 517 O O . LEU A 1 71 ? 7.818 8.584 -5.610 1.00 83.56 71 LEU A O 1
ATOM 521 N N . PRO A 1 72 ? 9.450 7.096 -5.235 1.00 84.12 72 PRO A N 1
ATOM 522 C CA . PRO A 1 72 ? 10.450 7.880 -5.964 1.00 84.12 72 PRO A CA 1
ATOM 523 C C . PRO A 1 72 ? 10.124 8.054 -7.453 1.00 84.12 72 PRO A C 1
ATOM 525 O O . PRO A 1 72 ? 10.453 9.090 -8.016 1.00 84.12 72 PRO A O 1
ATOM 528 N N . LEU A 1 73 ? 9.467 7.067 -8.077 1.00 78.12 73 LEU A N 1
ATOM 529 C CA . LEU A 1 73 ? 9.030 7.145 -9.476 1.00 78.12 73 LEU A CA 1
ATOM 530 C C . LEU A 1 73 ? 7.844 8.100 -9.633 1.00 78.12 73 LEU A C 1
ATOM 532 O O . LEU A 1 73 ? 7.768 8.827 -10.614 1.00 78.12 73 LEU A O 1
ATOM 536 N N . ALA A 1 74 ? 6.939 8.129 -8.651 1.00 75.38 74 ALA A N 1
ATOM 537 C CA . ALA A 1 74 ? 5.815 9.061 -8.636 1.00 75.38 74 ALA A CA 1
ATOM 538 C C . ALA A 1 74 ? 6.264 10.530 -8.479 1.00 75.38 74 ALA A C 1
ATOM 540 O O . ALA A 1 74 ? 5.623 11.431 -9.009 1.00 75.38 74 ALA A O 1
ATOM 541 N N . PHE A 1 75 ? 7.376 10.782 -7.776 1.00 73.38 75 PHE A N 1
ATOM 542 C CA . PHE A 1 75 ? 7.907 12.134 -7.557 1.00 73.38 75 PHE A CA 1
ATOM 543 C C . PHE A 1 75 ? 8.834 12.658 -8.671 1.00 73.38 75 PHE A C 1
ATOM 545 O O . PHE A 1 75 ? 9.228 13.823 -8.608 1.00 73.38 75 PHE A O 1
ATOM 552 N N . ALA A 1 76 ? 9.215 11.841 -9.659 1.00 68.75 76 ALA A N 1
ATOM 553 C CA . ALA A 1 76 ? 10.341 12.148 -10.540 1.00 68.75 76 ALA A CA 1
ATOM 554 C C . ALA A 1 76 ? 10.126 13.282 -11.576 1.00 68.75 76 ALA A C 1
ATOM 556 O O . ALA A 1 76 ? 11.135 13.904 -11.895 1.00 68.75 76 ALA A O 1
ATOM 557 N N . SER A 1 77 ? 8.904 13.635 -12.030 1.00 52.38 77 SER A N 1
ATOM 558 C CA . SER A 1 77 ? 8.447 14.963 -12.536 1.00 52.38 77 SER A CA 1
ATOM 559 C C . SER A 1 77 ? 7.273 14.900 -13.559 1.00 52.38 77 SER A C 1
ATOM 561 O O . SER A 1 77 ? 7.493 14.731 -14.753 1.00 52.38 77 SER A O 1
ATOM 563 N N . VAL A 1 78 ? 6.059 15.262 -13.111 1.00 51.88 78 VAL A N 1
ATOM 564 C CA . VAL A 1 78 ? 4.879 15.982 -13.705 1.00 51.88 78 VAL A CA 1
ATOM 565 C C . VAL A 1 78 ? 4.485 15.902 -15.212 1.00 51.88 78 VAL A C 1
ATOM 567 O O . VAL A 1 78 ? 3.325 16.189 -15.516 1.00 51.88 78 VAL A O 1
ATOM 570 N N . ASN A 1 79 ? 5.313 15.488 -16.176 1.00 53.19 79 ASN A N 1
ATOM 571 C CA . ASN A 1 79 ? 4.984 15.595 -17.614 1.00 53.19 79 ASN A CA 1
ATOM 572 C C . ASN A 1 79 ? 4.851 14.277 -18.393 1.00 53.19 79 ASN A C 1
ATOM 574 O O . ASN A 1 79 ? 4.374 14.324 -19.527 1.00 53.19 79 ASN A O 1
ATOM 578 N N . ASP A 1 80 ? 5.158 13.120 -17.799 1.00 62.50 80 ASP A N 1
ATOM 579 C CA . ASP A 1 80 ? 5.057 11.825 -18.482 1.00 62.50 80 ASP A CA 1
ATOM 580 C C . ASP A 1 80 ? 3.870 10.971 -18.006 1.00 62.50 80 ASP A C 1
ATOM 582 O O . ASP A 1 80 ? 3.581 10.836 -16.815 1.00 62.50 80 ASP A O 1
ATOM 586 N N . ALA A 1 81 ? 3.174 10.341 -18.959 1.00 63.38 81 ALA A N 1
ATOM 587 C CA . ALA A 1 81 ? 2.014 9.484 -18.692 1.00 63.38 81 ALA A CA 1
ATOM 588 C C . ALA A 1 81 ? 2.348 8.285 -17.778 1.00 63.38 81 ALA A C 1
ATOM 590 O O . ALA A 1 81 ? 1.504 7.856 -16.991 1.00 63.38 81 ALA A O 1
ATOM 591 N N . GLY A 1 82 ? 3.585 7.776 -17.840 1.00 62.44 82 GLY A N 1
ATOM 592 C CA . GLY A 1 82 ? 4.053 6.684 -16.980 1.00 62.44 82 GLY A CA 1
ATOM 593 C C . GLY A 1 82 ? 4.159 7.069 -15.500 1.00 62.44 82 GLY A C 1
ATOM 594 O O . GLY A 1 82 ? 3.887 6.246 -14.629 1.00 62.44 82 GLY A O 1
ATOM 595 N N . GLU A 1 83 ? 4.477 8.327 -15.198 1.00 69.62 83 GLU A N 1
ATOM 596 C CA . GLU A 1 83 ? 4.615 8.807 -13.817 1.00 69.62 83 GLU A CA 1
ATOM 597 C C . GLU A 1 83 ? 3.265 9.163 -13.180 1.00 69.62 83 GLU A C 1
ATOM 599 O O . GLU A 1 83 ? 3.079 8.984 -11.973 1.00 69.62 83 GLU A O 1
ATOM 604 N N . ARG A 1 84 ? 2.272 9.567 -13.991 1.00 72.19 84 ARG A N 1
ATOM 605 C CA . ARG A 1 84 ? 0.869 9.666 -13.539 1.00 72.19 84 ARG A CA 1
ATOM 606 C C . ARG A 1 84 ? 0.345 8.311 -13.086 1.00 72.19 84 ARG A C 1
ATOM 608 O O . ARG A 1 84 ? -0.194 8.209 -11.990 1.00 72.19 84 ARG A O 1
ATOM 615 N N . MET A 1 85 ? 0.599 7.265 -13.874 1.00 79.44 85 MET A N 1
ATOM 616 C CA . MET A 1 85 ? 0.250 5.895 -13.496 1.00 79.44 85 MET A CA 1
ATOM 617 C C . MET A 1 85 ? 0.953 5.475 -12.196 1.00 79.44 85 MET A C 1
ATOM 619 O O . MET A 1 85 ? 0.321 4.873 -11.332 1.00 79.44 85 MET A O 1
ATOM 623 N N . ALA A 1 86 ? 2.235 5.815 -12.014 1.00 80.38 86 ALA A N 1
ATOM 624 C CA . ALA A 1 86 ? 2.949 5.531 -10.767 1.00 80.38 86 ALA A CA 1
ATOM 625 C C . ALA A 1 86 ? 2.322 6.255 -9.562 1.00 80.38 86 ALA A C 1
ATOM 627 O O . ALA A 1 86 ? 2.151 5.650 -8.505 1.00 80.38 86 ALA A O 1
ATOM 628 N N . THR A 1 87 ? 1.924 7.516 -9.736 1.00 85.75 87 THR A N 1
ATOM 629 C CA . THR A 1 87 ? 1.238 8.313 -8.709 1.00 85.75 87 THR A CA 1
ATOM 630 C C . THR A 1 87 ? -0.119 7.710 -8.340 1.00 85.75 87 THR A C 1
ATOM 632 O O . THR A 1 87 ? -0.391 7.496 -7.161 1.00 85.75 87 THR A O 1
ATOM 635 N N . GLU A 1 88 ? -0.942 7.357 -9.330 1.00 88.00 88 GLU A N 1
ATOM 636 C CA . GLU A 1 88 ? -2.234 6.686 -9.124 1.00 88.00 88 GLU A CA 1
ATOM 637 C C . GLU A 1 88 ? -2.067 5.332 -8.420 1.00 88.00 88 GLU A C 1
ATOM 639 O O . GLU A 1 88 ? -2.806 5.019 -7.488 1.00 88.00 88 GLU A O 1
ATOM 644 N N . CYS A 1 89 ? -1.053 4.549 -8.801 1.00 88.88 89 CYS A N 1
ATOM 645 C CA . CYS A 1 89 ? -0.747 3.279 -8.144 1.00 88.88 89 CYS A CA 1
ATOM 646 C C . CYS A 1 89 ? -0.345 3.479 -6.679 1.00 88.88 89 CYS A C 1
ATOM 648 O O . CYS A 1 89 ? -0.808 2.737 -5.814 1.00 88.88 89 CYS A O 1
ATOM 650 N N . VAL A 1 90 ? 0.502 4.470 -6.382 1.00 90.81 90 VAL A N 1
ATOM 651 C CA . VAL A 1 90 ? 0.892 4.804 -5.004 1.00 90.81 90 VAL A CA 1
ATOM 652 C C . VAL A 1 90 ? -0.334 5.193 -4.184 1.00 90.81 90 VAL A C 1
ATOM 654 O O . VAL A 1 90 ? -0.517 4.647 -3.098 1.00 90.81 90 VAL A O 1
ATOM 657 N N . HIS A 1 91 ? -1.187 6.075 -4.712 1.00 92.38 91 HIS A N 1
ATOM 658 C CA . HIS A 1 91 ? -2.428 6.479 -4.052 1.00 92.38 91 HIS A CA 1
ATOM 659 C C . HIS A 1 91 ? -3.326 5.278 -3.756 1.00 92.38 91 HIS A C 1
ATOM 661 O O . HIS A 1 91 ? -3.660 5.041 -2.598 1.00 92.38 91 HIS A O 1
ATOM 667 N N . HIS A 1 92 ? -3.617 4.450 -4.762 1.00 94.06 92 HIS A N 1
ATOM 668 C CA . HIS A 1 92 ? -4.440 3.259 -4.571 1.00 94.06 92 HIS A CA 1
ATOM 669 C C . HIS A 1 92 ? -3.862 2.294 -3.534 1.00 94.06 92 HIS A C 1
ATOM 671 O O . HIS A 1 92 ? -4.600 1.762 -2.711 1.00 94.06 92 HIS A O 1
ATOM 677 N N . LEU A 1 93 ? -2.550 2.057 -3.535 1.00 94.94 93 LEU A N 1
ATOM 678 C CA . LEU A 1 93 ? -1.928 1.168 -2.554 1.00 94.94 93 LEU A CA 1
ATOM 679 C C . LEU A 1 93 ? -1.989 1.744 -1.130 1.00 94.94 93 LEU A C 1
ATOM 681 O O . LEU A 1 93 ? -2.162 0.985 -0.175 1.00 94.94 93 LEU A O 1
ATOM 685 N N . ILE A 1 94 ? -1.874 3.065 -0.969 1.00 95.44 94 ILE A N 1
ATOM 686 C CA . ILE A 1 94 ? -2.043 3.729 0.330 1.00 95.44 94 ILE A CA 1
ATOM 687 C C . ILE A 1 94 ? -3.493 3.602 0.806 1.00 95.44 94 ILE A C 1
ATOM 689 O O . ILE A 1 94 ? -3.707 3.164 1.935 1.00 95.44 94 ILE A O 1
ATOM 693 N N . ASP A 1 95 ? -4.475 3.882 -0.050 1.00 95.50 95 ASP A N 1
ATOM 694 C CA . ASP A 1 95 ? -5.895 3.767 0.301 1.00 95.50 95 ASP A CA 1
ATOM 695 C C . ASP A 1 95 ? -6.240 2.334 0.722 1.00 95.50 95 ASP A C 1
ATOM 697 O O . ASP A 1 95 ? -6.781 2.106 1.803 1.00 95.50 95 ASP A O 1
ATOM 701 N N . ARG A 1 96 ? -5.797 1.336 -0.052 1.00 94.94 96 ARG A N 1
ATOM 702 C CA . ARG A 1 96 ? -5.980 -0.088 0.277 1.00 94.94 96 ARG A CA 1
ATOM 703 C C . ARG A 1 96 ? -5.290 -0.474 1.588 1.00 94.94 96 ARG A C 1
ATOM 705 O O . ARG A 1 96 ? -5.804 -1.315 2.328 1.00 94.94 96 ARG A O 1
ATOM 712 N N . THR A 1 97 ? -4.129 0.115 1.892 1.00 96.50 97 THR A N 1
ATOM 713 C CA . THR A 1 97 ? -3.449 -0.069 3.186 1.00 96.50 97 THR A CA 1
ATOM 714 C C . THR A 1 97 ? -4.339 0.428 4.319 1.00 96.50 97 THR A C 1
ATOM 716 O O . THR A 1 97 ? -4.568 -0.308 5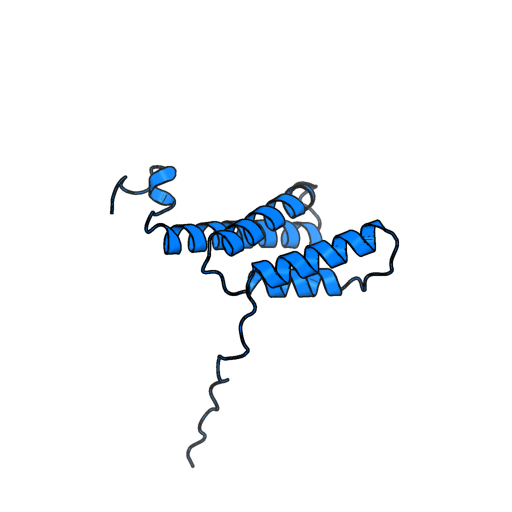.279 1.00 96.50 97 THR A O 1
ATOM 719 N N . ILE A 1 98 ? -4.852 1.654 4.193 1.00 95.50 98 ILE A N 1
ATOM 720 C CA . ILE A 1 98 ? -5.698 2.299 5.194 1.00 95.50 98 ILE A CA 1
ATOM 721 C C . ILE A 1 98 ? -6.983 1.496 5.394 1.00 95.50 98 ILE A C 1
ATOM 723 O O . ILE A 1 98 ? -7.226 1.049 6.508 1.00 95.50 98 ILE A O 1
ATOM 727 N N . GLU A 1 99 ? -7.735 1.211 4.328 1.00 94.62 99 GLU A N 1
ATOM 728 C CA . GLU A 1 99 ? -8.969 0.411 4.368 1.00 94.62 99 GLU A CA 1
ATOM 729 C C . GLU A 1 99 ? -8.772 -0.925 5.093 1.00 94.62 99 GLU A C 1
ATOM 731 O O . GLU A 1 99 ? -9.583 -1.337 5.925 1.00 94.62 99 GLU A O 1
ATOM 736 N N . THR A 1 100 ? -7.664 -1.607 4.794 1.00 95.25 100 THR A N 1
ATOM 737 C CA . THR A 1 100 ? -7.346 -2.898 5.407 1.00 95.25 100 THR A CA 1
ATOM 738 C C . THR A 1 100 ? -7.085 -2.737 6.903 1.00 95.25 100 THR A C 1
ATOM 740 O O . THR A 1 100 ? -7.603 -3.511 7.707 1.00 95.25 100 THR A O 1
ATOM 743 N N . LEU A 1 101 ? -6.304 -1.729 7.301 1.00 95.12 101 LEU A N 1
ATOM 744 C CA . LEU A 1 101 ? -6.015 -1.461 8.711 1.00 95.12 101 LEU A CA 1
ATOM 745 C C . LEU A 1 101 ? -7.257 -1.002 9.477 1.00 95.12 101 LEU A C 1
ATOM 747 O O . LEU A 1 101 ? -7.448 -1.449 10.608 1.00 95.12 101 LEU A O 1
ATOM 751 N N . GLU A 1 102 ? -8.118 -0.177 8.879 1.00 94.31 102 GLU A N 1
ATOM 752 C CA . GLU A 1 102 ? -9.395 0.212 9.480 1.00 94.31 102 GLU A CA 1
ATOM 753 C C . GLU A 1 102 ? -10.281 -1.010 9.721 1.00 94.31 102 GLU A C 1
ATOM 755 O O . GLU A 1 102 ? -10.794 -1.205 10.822 1.00 94.31 102 GLU A O 1
ATOM 760 N N . SER A 1 103 ? -10.401 -1.886 8.719 1.00 93.69 103 SER A N 1
ATOM 761 C CA . SER A 1 103 ? -11.210 -3.101 8.825 1.00 93.69 103 SER A CA 1
ATOM 762 C C . SER A 1 103 ? -10.709 -4.059 9.908 1.00 93.69 103 SER A C 1
ATOM 764 O O . SER A 1 103 ? -11.523 -4.744 10.522 1.00 93.69 103 SER A O 1
ATOM 766 N N . ILE A 1 104 ? -9.394 -4.154 10.123 1.00 93.50 104 ILE A N 1
ATOM 767 C CA . ILE A 1 104 ? -8.802 -5.074 11.109 1.00 93.50 104 ILE A CA 1
ATOM 768 C C . ILE A 1 104 ? -8.848 -4.485 12.517 1.00 93.50 104 ILE A C 1
ATOM 770 O O . ILE A 1 104 ? -9.116 -5.199 13.481 1.00 93.50 104 ILE A O 1
ATOM 774 N N . SER A 1 105 ? -8.531 -3.197 12.646 1.00 91.88 105 SER A N 1
ATOM 775 C CA . SER A 1 105 ? -8.423 -2.529 13.946 1.00 91.88 105 SER A CA 1
ATOM 776 C C . SER A 1 105 ? -9.761 -2.012 14.475 1.00 91.88 105 SER A C 1
ATOM 778 O O . SER A 1 105 ? -9.883 -1.780 15.674 1.00 91.88 105 SER A O 1
ATOM 780 N N . GLY A 1 106 ? -10.749 -1.800 13.598 1.00 90.31 106 GLY A N 1
ATOM 781 C CA . GLY A 1 106 ? -11.998 -1.106 13.916 1.00 90.31 106 GLY A CA 1
ATOM 782 C C . GLY A 1 106 ? -11.841 0.411 14.096 1.00 90.31 106 GLY A C 1
ATOM 783 O O . GLY A 1 106 ? -12.819 1.092 14.407 1.00 90.31 106 GLY A O 1
ATOM 784 N N . LEU A 1 107 ? -10.630 0.948 13.913 1.00 90.44 107 LEU A N 1
ATOM 785 C CA . LEU A 1 107 ? -10.334 2.376 14.007 1.00 90.44 107 LEU A CA 1
ATOM 786 C C . LEU A 1 107 ? -10.492 3.035 12.639 1.00 90.44 107 LEU A C 1
ATOM 788 O O . LEU A 1 107 ? -10.197 2.422 11.619 1.00 90.44 107 LEU A O 1
ATOM 792 N N . ARG A 1 108 ? -10.918 4.297 12.613 1.00 90.81 108 ARG A N 1
ATOM 793 C CA . ARG A 1 108 ? -10.973 5.101 11.386 1.00 90.81 108 ARG A CA 1
ATOM 794 C C . ARG A 1 108 ? -9.708 5.942 11.252 1.00 90.81 108 ARG A C 1
ATOM 796 O O . ARG A 1 108 ? -9.230 6.504 12.232 1.00 90.81 108 ARG A O 1
ATOM 803 N N . ALA A 1 109 ? -9.179 6.083 10.044 1.00 90.81 109 ALA A N 1
ATOM 804 C CA . ALA A 1 109 ? -8.047 6.947 9.733 1.00 90.81 109 ALA A CA 1
ATOM 805 C C . ALA A 1 109 ? -8.341 8.411 10.083 1.00 90.81 109 ALA A C 1
ATOM 807 O O . ALA A 1 109 ? -7.462 9.126 10.561 1.00 90.81 109 ALA A O 1
ATOM 808 N N . GLU A 1 110 ? -9.599 8.829 9.928 1.00 91.25 110 GLU A N 1
ATOM 809 C CA . GLU A 1 110 ? -10.085 10.166 10.281 1.00 91.25 110 GLU A CA 1
ATOM 810 C C . GLU A 1 110 ? -9.868 10.523 11.760 1.00 91.25 110 GLU A C 1
ATOM 812 O O . GLU A 1 110 ? -9.662 11.692 12.092 1.00 91.25 110 GLU A O 1
ATOM 817 N N . THR A 1 111 ? -9.845 9.527 12.652 1.00 88.25 111 THR A N 1
ATOM 818 C CA . THR A 1 111 ? -9.522 9.712 14.074 1.00 88.25 111 THR A CA 1
ATOM 819 C C . THR A 1 111 ? -8.084 10.205 14.266 1.00 88.25 111 THR A C 1
ATOM 821 O O . THR A 1 111 ? -7.814 11.013 15.152 1.00 88.25 111 THR A O 1
ATOM 824 N N . PHE A 1 112 ? -7.151 9.763 13.422 1.00 88.50 112 PHE A N 1
ATOM 825 C CA . PHE A 1 112 ? -5.738 10.142 13.511 1.00 88.50 112 PHE A CA 1
ATOM 826 C C . PHE A 1 112 ? -5.430 11.471 12.816 1.00 88.50 112 PHE A C 1
ATOM 828 O O . PHE A 1 112 ? -4.442 12.121 13.157 1.00 88.50 112 PHE A O 1
ATOM 835 N N . THR A 1 113 ? -6.262 11.893 11.861 1.00 89.81 113 THR A N 1
ATOM 836 C CA . THR A 1 113 ? -6.135 13.198 11.189 1.00 89.81 113 THR A CA 1
ATOM 837 C C . THR A 1 113 ? -6.897 14.312 11.907 1.00 89.81 113 THR A C 1
ATOM 839 O O . THR A 1 113 ? -6.732 15.481 11.565 1.00 89.81 113 THR A O 1
ATOM 842 N N . GLY A 1 114 ? -7.726 13.968 12.899 1.00 83.88 114 GLY A N 1
ATOM 843 C CA . GLY A 1 114 ? -8.606 14.906 13.597 1.00 83.88 114 GLY A CA 1
ATOM 844 C C . GLY A 1 114 ? -9.841 15.317 12.787 1.00 83.88 114 GLY A C 1
ATOM 845 O O . GLY A 1 114 ? -10.558 16.222 13.206 1.00 83.88 114 GLY A O 1
ATOM 846 N N . ALA A 1 115 ? -10.093 14.673 11.642 1.00 87.56 115 ALA A N 1
ATOM 847 C CA . ALA A 1 115 ? -11.292 14.896 10.834 1.00 87.56 115 ALA A CA 1
ATOM 848 C C . ALA A 1 115 ? -12.534 14.199 11.422 1.00 87.56 115 ALA A C 1
ATOM 850 O O . ALA A 1 115 ? -13.656 14.639 11.179 1.00 87.56 115 ALA A O 1
ATOM 851 N N . GLY A 1 116 ? -12.330 13.143 12.215 1.00 78.62 116 GLY A N 1
ATOM 852 C CA . GLY A 1 116 ? -13.383 12.372 12.871 1.00 78.62 116 GLY A CA 1
ATOM 853 C C . GLY A 1 116 ? -13.224 12.319 14.395 1.00 78.62 116 GLY A C 1
ATOM 854 O O . GLY A 1 116 ? -12.177 12.693 14.935 1.00 78.62 116 GLY A O 1
ATOM 855 N N . PRO A 1 117 ? -14.257 11.857 15.120 1.00 75.19 117 PRO A N 1
ATOM 856 C CA . PRO A 1 117 ? -14.191 11.688 16.567 1.00 75.19 117 PRO A CA 1
ATOM 857 C C . PRO A 1 117 ? -13.119 10.662 16.975 1.00 75.19 117 PRO A C 1
ATOM 859 O O . PRO A 1 117 ? -12.805 9.719 16.246 1.00 75.19 117 PRO A O 1
ATOM 862 N N . ALA A 1 118 ? -12.555 10.848 18.173 1.00 68.31 118 ALA A N 1
ATOM 863 C CA . ALA A 1 118 ? -11.463 10.017 18.691 1.00 68.31 118 ALA A CA 1
ATOM 864 C C . ALA A 1 118 ? -11.874 8.575 19.052 1.00 68.31 118 ALA A C 1
ATOM 866 O O . ALA A 1 118 ? -11.021 7.721 19.286 1.00 68.31 118 ALA A O 1
ATOM 867 N N . VAL A 1 119 ? -13.175 8.308 19.124 1.00 64.19 119 VAL A N 1
ATOM 868 C CA . VAL A 1 119 ? -13.755 7.009 19.463 1.00 64.19 119 VAL A CA 1
ATOM 869 C C . VAL A 1 119 ? -15.056 6.857 18.682 1.00 64.19 119 VAL A C 1
ATOM 871 O O . VAL A 1 119 ? -15.832 7.813 18.613 1.00 64.19 119 VAL A O 1
ATOM 874 N N . ASN A 1 120 ? -15.246 5.677 18.089 1.00 53.62 120 ASN A N 1
ATOM 875 C CA . ASN A 1 120 ? -16.519 5.245 17.507 1.00 53.62 120 ASN A CA 1
ATOM 876 C C . ASN A 1 120 ? -17.525 4.914 18.613 1.00 53.62 120 ASN A C 1
ATOM 878 O O . ASN A 1 120 ? -17.110 4.238 19.583 1.00 53.62 120 ASN A O 1
#

Foldseek 3Di:
DDPPPPDPPPDPPFAQLLVLLVVLVVLVVCVVVVHDDDPCPNVVSLVSNLRHDAADLSNLVSLQVVLVVLVCLLPVDDDDPVNVVSVVSSVSSNVVSQVNCCNHVVDHPCLVVVNDPVHD

Radius of gyration: 17.76 Å; chains: 1; bounding box: 58×33×43 Å

Sequence (120 aa):
MNDELQRPTASGDLRRATSVAQEMASAVRLNSLGAPTQGDHLLKLLVSLIGSRSETPADALAFAATARTLLPLAFASVNDAGERMATECVHHLIDRTIETLESISGLRAETFTGAGPAVN